Protein AF-A0AAD9BQM3-F1 (afdb_monomer)

Organism: Dissostichus eleginoides (NCBI:txid100907)

InterPro domains:
  IPR010582 Catalase immune-responsive domain [PF06628] (61-103)
  IPR018028 Catalase, mono-functional, haem-containing [PTHR11465] (21-103)
  IPR020835 Catalase superfamily [SSF56634] (20-102)

Solvent-accessible surf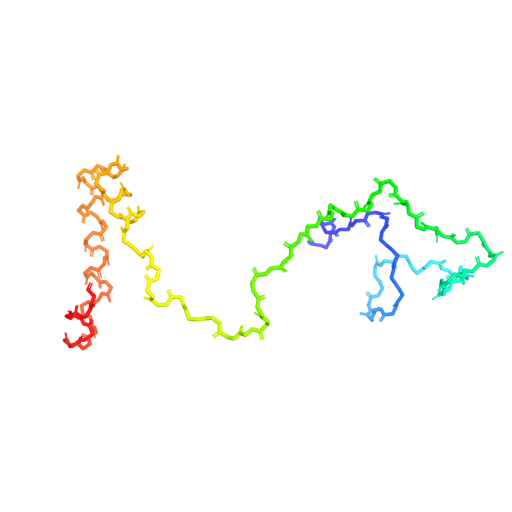ace area (backbone atoms only — not comparable to full-atom values): 7481 Å² total; per-residue (Å²): 136,70,78,85,75,67,63,95,81,74,88,83,87,88,72,94,81,78,89,62,85,74,78,70,90,58,79,92,60,82,90,68,95,77,83,61,92,75,87,61,79,92,72,61,77,86,86,80,88,88,77,80,81,96,71,89,80,82,65,89,85,55,89,82,47,67,68,55,50,46,43,59,69,74,69,42,54,72,70,54,47,52,51,50,54,50,52,52,51,68,69,45,70,83,52,57,69,73,59,53,74,70,106

Radius of gyration: 27.04 Å; Cα contacts (8 Å, |Δi|>4): 17; chains: 1; bounding box: 54×43×62 Å

pLDDT: mean 84.82, std 17.56, range [48.06, 98.56]

Secondary structure (DSSP, 8-state):
--GGG--TT------SS--S---TTS--SSS-SS------GGGPPPP----S-S-----TTS--SHHHHHIIIII--HHHHHHHHHHHHHHHTTS-HHHHHH-

Structure (mmCIF, N/CA/C/O backbone):
data_AF-A0AAD9BQM3-F1
#
_entry.id   AF-A0AAD9BQM3-F1
#
loop_
_atom_site.group_PDB
_atom_site.id
_atom_site.type_symbol
_atom_site.label_atom_id
_atom_site.label_alt_id
_atom_site.label_comp_id
_atom_site.label_asym_id
_atom_site.label_entity_id
_atom_site.label_seq_id
_atom_site.pdbx_PDB_ins_code
_atom_site.Cartn_x
_atom_site.Cartn_y
_atom_site.Cartn_z
_atom_site.occupancy
_atom_site.B_iso_or_equiv
_atom_site.auth_seq_id
_atom_site.auth_comp_id
_atom_site.auth_asym_id
_atom_site.auth_atom_id
_atom_site.pdbx_PDB_model_num
ATOM 1 N N . MET A 1 1 ? -3.240 27.695 -14.646 1.00 48.06 1 MET A N 1
ATOM 2 C CA . MET A 1 1 ? -2.976 26.404 -13.967 1.00 48.06 1 MET A CA 1
ATOM 3 C C . MET A 1 1 ? -2.184 25.386 -14.808 1.00 48.06 1 MET A C 1
ATOM 5 O O . MET A 1 1 ? -2.008 24.271 -14.354 1.00 48.06 1 MET A O 1
ATOM 9 N N . ILE A 1 2 ? -1.636 25.743 -15.984 1.00 50.22 2 ILE A N 1
ATOM 10 C CA . ILE A 1 2 ? -0.838 24.808 -16.821 1.00 50.22 2 ILE A CA 1
ATOM 11 C C . ILE A 1 2 ? 0.676 24.886 -16.515 1.00 50.22 2 ILE A C 1
ATOM 13 O O . ILE A 1 2 ? 1.418 23.936 -16.735 1.00 50.22 2 ILE A O 1
ATOM 17 N N . LYS A 1 3 ? 1.150 25.999 -15.937 1.00 54.53 3 LYS A N 1
ATOM 18 C CA . LYS A 1 3 ? 2.585 26.272 -15.728 1.00 54.53 3 LYS A CA 1
ATOM 19 C C . LYS A 1 3 ? 3.265 25.367 -14.683 1.00 54.53 3 LYS A C 1
ATOM 21 O O . LYS A 1 3 ? 4.483 25.267 -14.697 1.00 54.53 3 LYS A O 1
ATOM 26 N N . LEU A 1 4 ? 2.502 24.701 -13.808 1.00 58.28 4 LEU A N 1
ATOM 27 C CA . LEU A 1 4 ? 3.055 23.951 -12.671 1.00 58.28 4 LEU A CA 1
ATOM 28 C C . LEU A 1 4 ? 3.603 22.558 -13.044 1.00 58.28 4 LEU A C 1
ATOM 30 O O . LEU A 1 4 ? 4.387 22.002 -12.288 1.00 58.28 4 LEU A O 1
ATOM 34 N N . MET A 1 5 ? 3.248 22.007 -14.213 1.00 56.78 5 MET A N 1
ATOM 35 C CA . MET A 1 5 ? 3.720 20.683 -14.664 1.00 56.78 5 MET A CA 1
ATOM 36 C C . MET A 1 5 ? 4.692 20.730 -15.851 1.00 56.78 5 MET A C 1
ATOM 38 O O . MET A 1 5 ? 5.041 19.690 -16.410 1.00 56.78 5 MET A O 1
ATOM 42 N N . CYS A 1 6 ? 5.147 21.922 -16.256 1.00 49.12 6 CYS A N 1
ATOM 43 C CA . CYS A 1 6 ? 6.099 22.036 -17.356 1.00 49.12 6 CYS A CA 1
ATOM 44 C C . CYS A 1 6 ? 7.505 21.635 -16.887 1.00 49.12 6 CYS A C 1
ATOM 46 O O . CYS A 1 6 ? 8.214 22.407 -16.243 1.00 49.12 6 CYS A O 1
ATOM 48 N N . VAL A 1 7 ? 7.917 20.416 -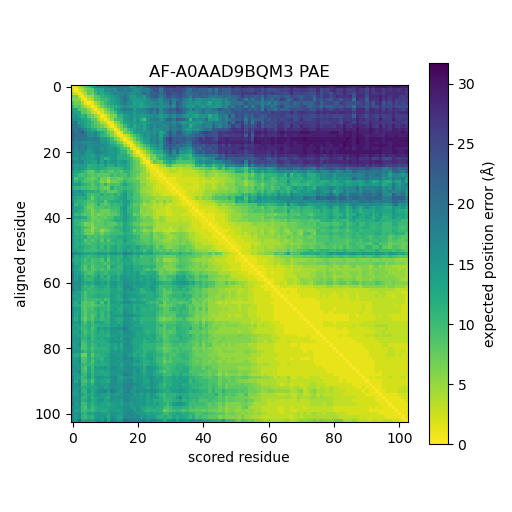17.233 1.00 60.47 7 VAL A N 1
ATOM 49 C CA . VAL A 1 7 ? 9.316 19.994 -17.148 1.00 60.47 7 VAL A CA 1
ATOM 50 C C . VAL A 1 7 ? 10.055 20.651 -18.312 1.00 60.47 7 VAL A C 1
ATOM 52 O O . VAL A 1 7 ? 9.880 20.253 -19.461 1.00 60.47 7 VAL A O 1
ATOM 55 N N . TYR A 1 8 ? 10.898 21.642 -18.021 1.00 52.84 8 TYR A N 1
ATOM 56 C CA . TYR A 1 8 ? 11.598 22.487 -19.006 1.00 52.84 8 TYR A CA 1
ATOM 57 C C . TYR A 1 8 ? 12.513 21.740 -20.015 1.00 52.84 8 TYR A C 1
ATOM 59 O O . TYR A 1 8 ? 13.133 22.382 -20.858 1.00 52.84 8 TYR A O 1
ATOM 67 N N . LYS A 1 9 ? 12.620 20.402 -19.961 1.00 50.78 9 LYS A N 1
ATOM 68 C CA . LYS A 1 9 ? 13.487 19.572 -20.825 1.00 50.78 9 LYS A CA 1
ATOM 69 C C . LYS A 1 9 ? 12.859 18.243 -21.295 1.00 50.78 9 LYS A C 1
ATOM 71 O O . LYS A 1 9 ? 13.580 17.269 -21.491 1.00 50.78 9 LYS A O 1
ATOM 76 N N . LYS A 1 10 ? 11.538 18.145 -21.478 1.00 54.59 10 LYS A N 1
ATOM 77 C CA . LYS A 1 10 ? 10.919 16.912 -22.016 1.00 54.59 10 LYS A CA 1
ATOM 78 C C . LYS A 1 10 ? 10.780 16.981 -23.544 1.00 54.59 10 LYS A C 1
ATOM 80 O O . LYS A 1 10 ? 10.233 17.951 -24.057 1.00 54.59 10 LYS A O 1
ATOM 85 N N . LYS A 1 11 ? 11.263 15.960 -24.268 1.00 53.94 11 LYS A N 1
ATOM 86 C CA . LYS A 1 11 ? 11.107 15.831 -25.728 1.00 53.94 11 LYS A CA 1
ATOM 87 C C . LYS A 1 11 ? 10.076 14.759 -26.060 1.00 53.94 11 LYS A C 1
ATOM 89 O O . LYS A 1 11 ? 10.283 13.590 -25.759 1.00 53.94 11 LYS A O 1
ATOM 94 N N . SER A 1 12 ? 8.973 15.164 -26.673 1.00 55.12 12 SER A N 1
ATOM 95 C CA . SER A 1 12 ? 7.953 14.269 -27.223 1.00 55.12 12 SER A CA 1
ATOM 96 C C . SER A 1 12 ? 7.221 15.001 -28.342 1.00 55.12 12 SER A C 1
ATOM 98 O O . SER A 1 12 ? 6.763 16.120 -28.116 1.00 55.12 12 SER A O 1
ATOM 100 N N . THR A 1 13 ? 7.103 14.396 -29.521 1.00 55.16 13 THR A N 1
ATOM 101 C CA . THR A 1 13 ? 6.349 14.940 -30.661 1.00 55.16 1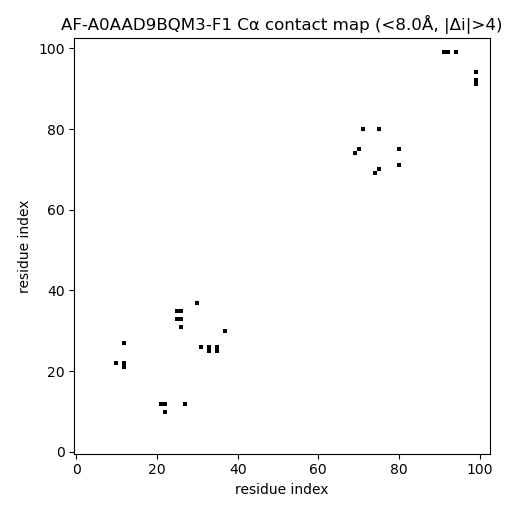3 THR A CA 1
ATOM 102 C C . THR A 1 13 ? 4.959 14.290 -30.735 1.00 55.16 13 THR A C 1
ATOM 104 O O . THR A 1 13 ? 4.812 13.112 -30.418 1.00 55.16 13 THR A O 1
ATOM 107 N N . GLY A 1 14 ? 3.927 15.050 -31.138 1.00 57.47 14 GLY A N 1
ATOM 108 C CA . GLY A 1 14 ? 2.626 14.485 -31.547 1.00 57.47 14 GLY A CA 1
ATOM 109 C C . GLY A 1 14 ? 1.418 14.596 -30.597 1.00 57.47 14 GLY A C 1
ATOM 110 O O . GLY A 1 14 ? 0.512 13.775 -30.705 1.00 57.47 14 GLY A O 1
ATOM 111 N N . ILE A 1 15 ? 1.332 15.591 -29.704 1.00 54.06 15 ILE A N 1
ATOM 112 C CA . ILE A 1 15 ? 0.107 15.833 -28.902 1.00 54.06 15 ILE A CA 1
ATOM 113 C C . ILE A 1 15 ? -0.691 17.007 -29.506 1.00 54.06 15 ILE A C 1
ATOM 115 O O . ILE A 1 15 ? -0.113 18.081 -29.689 1.00 54.06 15 ILE A O 1
ATOM 119 N N . PRO A 1 16 ? -2.003 16.873 -29.802 1.00 52.09 16 PRO A N 1
ATOM 120 C CA . PRO A 1 16 ? -2.794 17.992 -30.302 1.00 52.09 16 PRO A CA 1
ATOM 121 C C . PRO A 1 16 ? -3.089 18.998 -29.175 1.00 52.09 16 PRO A C 1
ATOM 123 O O . PRO A 1 16 ? -3.545 18.619 -28.097 1.00 52.09 16 PRO A O 1
ATOM 126 N N . LYS A 1 17 ? -2.879 20.287 -29.490 1.00 48.34 17 LYS A N 1
ATOM 127 C CA . LYS A 1 17 ? -2.842 21.501 -28.634 1.00 48.34 17 LYS A CA 1
ATOM 128 C C . LYS A 1 17 ? -1.445 21.821 -28.081 1.00 48.34 17 LYS A C 1
ATOM 130 O O . LYS A 1 17 ? -1.090 21.529 -26.944 1.00 48.34 17 LYS A O 1
ATOM 135 N N . THR A 1 18 ? -0.665 22.481 -28.929 1.00 53.44 18 THR A N 1
ATOM 136 C CA . THR A 1 18 ? 0.679 23.002 -28.676 1.00 53.44 18 THR A CA 1
ATOM 137 C C . THR A 1 18 ? 0.675 24.187 -27.701 1.00 53.44 18 THR A C 1
ATOM 139 O O . THR A 1 18 ? 0.357 25.317 -28.056 1.00 53.44 18 THR A O 1
ATOM 142 N N . THR A 1 19 ? 1.121 23.939 -26.468 1.00 53.22 19 THR A N 1
ATOM 143 C CA . THR A 1 19 ? 1.807 24.942 -25.620 1.00 53.22 19 THR A CA 1
ATOM 144 C C . THR A 1 19 ? 3.207 24.476 -25.198 1.00 53.22 19 THR A C 1
ATOM 146 O O . THR A 1 19 ? 3.818 25.064 -24.309 1.00 53.22 19 THR A O 1
ATOM 149 N N . ALA A 1 20 ? 3.719 23.413 -25.823 1.00 53.03 20 ALA A N 1
ATOM 150 C CA . ALA A 1 20 ? 5.108 22.979 -25.732 1.00 53.03 20 ALA A CA 1
ATOM 151 C C . ALA A 1 20 ? 5.805 23.338 -27.051 1.00 53.03 20 ALA A C 1
ATOM 153 O O . ALA A 1 20 ? 5.192 23.210 -28.111 1.00 53.03 20 ALA A O 1
ATOM 154 N N . GLN A 1 21 ? 7.048 23.823 -26.987 1.00 53.50 21 GLN A N 1
ATOM 155 C CA . GLN A 1 21 ? 7.849 24.080 -28.183 1.00 53.50 21 GLN A CA 1
ATOM 156 C C . GLN A 1 21 ? 7.996 22.774 -28.965 1.00 53.50 21 GLN A C 1
ATOM 158 O O . GLN A 1 21 ? 8.614 21.825 -28.481 1.00 53.50 21 GLN A O 1
ATOM 163 N N . ASP A 1 22 ? 7.417 22.740 -30.163 1.00 59.16 22 ASP A N 1
ATOM 164 C CA . ASP A 1 22 ? 7.772 21.738 -31.154 1.00 59.16 22 ASP A C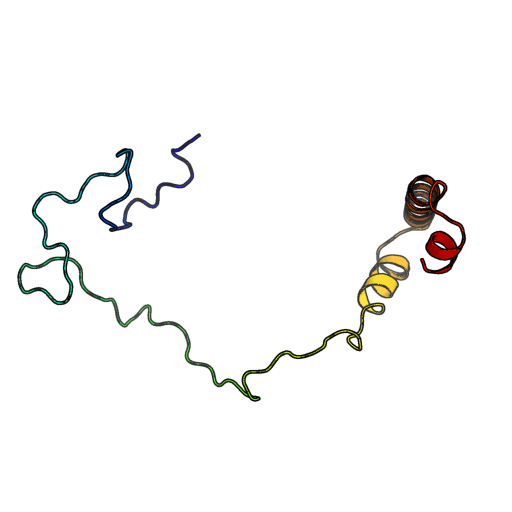A 1
ATOM 165 C C . ASP A 1 22 ? 9.267 21.922 -31.439 1.00 59.16 22 ASP A C 1
ATOM 167 O O . ASP A 1 22 ? 9.722 23.048 -31.659 1.00 59.16 22 ASP A O 1
ATOM 171 N N . ILE A 1 23 ? 10.066 20.860 -31.355 1.00 60.47 23 ILE A N 1
ATOM 172 C CA . ILE A 1 23 ? 11.542 20.938 -31.393 1.00 60.47 23 ILE A CA 1
ATOM 173 C C . ILE A 1 23 ? 12.101 21.279 -32.792 1.00 60.47 23 ILE A C 1
ATOM 175 O O . ILE A 1 23 ? 13.279 21.051 -33.070 1.00 60.47 23 ILE A O 1
ATOM 179 N N . GLY A 1 24 ? 11.268 21.851 -33.663 1.00 69.00 24 GLY A N 1
ATOM 180 C CA . GLY A 1 24 ? 11.602 22.250 -35.023 1.00 69.00 24 GLY A CA 1
ATOM 181 C C . GLY A 1 24 ? 11.994 21.060 -35.900 1.00 69.00 24 GLY A C 1
ATOM 182 O O . GLY A 1 24 ? 11.456 19.967 -35.763 1.00 69.00 24 GLY A O 1
ATOM 183 N N . GLY A 1 25 ? 12.958 21.284 -36.800 1.00 68.38 25 GLY A N 1
ATOM 184 C CA . GLY A 1 25 ? 13.490 20.286 -37.741 1.00 68.38 25 GLY A CA 1
ATOM 185 C C . GLY A 1 25 ? 14.536 19.327 -37.161 1.00 68.38 25 GLY A C 1
ATOM 186 O O . GLY A 1 25 ? 15.294 18.731 -37.923 1.00 68.38 25 GLY A O 1
ATOM 187 N N . ALA A 1 26 ? 14.628 19.199 -35.832 1.00 74.50 26 ALA A N 1
ATOM 188 C CA . ALA A 1 26 ? 15.474 18.178 -35.223 1.00 74.50 26 ALA A CA 1
ATOM 189 C C . ALA A 1 26 ? 14.956 16.771 -35.592 1.00 74.50 26 ALA A C 1
ATOM 191 O O . ALA A 1 26 ? 13.740 16.580 -35.675 1.00 74.50 26 ALA A O 1
ATOM 192 N N . PRO A 1 27 ? 15.838 15.771 -35.777 1.00 78.75 27 PRO A N 1
ATOM 193 C CA . PRO A 1 27 ? 15.409 14.401 -36.033 1.00 78.75 27 PRO A CA 1
ATOM 194 C C . PRO A 1 27 ? 14.431 13.911 -34.966 1.00 78.75 27 PRO A C 1
ATOM 196 O O . PRO A 1 27 ? 14.681 14.035 -33.765 1.00 78.75 27 PRO A O 1
ATOM 199 N N . ASN A 1 28 ? 13.333 13.314 -35.417 1.00 83.38 28 ASN A N 1
ATOM 200 C CA . ASN A 1 28 ? 12.295 12.725 -34.574 1.00 83.38 28 ASN A CA 1
ATOM 201 C C . ASN A 1 28 ? 12.481 11.207 -34.379 1.00 83.38 28 ASN A C 1
ATOM 203 O O . ASN A 1 28 ? 11.531 10.516 -34.018 1.00 83.38 28 ASN A O 1
ATOM 207 N N . TYR A 1 29 ? 13.689 10.693 -34.621 1.00 78.94 29 TYR A N 1
ATOM 208 C CA . TYR A 1 29 ? 14.041 9.278 -34.508 1.00 78.94 29 TYR A CA 1
ATOM 209 C C . TYR A 1 29 ? 15.371 9.091 -33.759 1.00 78.94 29 TYR A C 1
ATOM 211 O O . TYR A 1 29 ? 16.250 9.959 -33.778 1.00 78.94 29 TYR A O 1
ATOM 219 N N . PHE A 1 30 ? 15.516 7.949 -33.086 1.00 86.62 30 PHE A N 1
ATOM 220 C CA . PHE A 1 30 ? 16.733 7.530 -32.389 1.00 86.62 30 PHE A CA 1
ATOM 221 C C . PHE A 1 30 ? 17.038 6.054 -32.716 1.00 86.62 30 PHE A C 1
ATOM 223 O O . PHE A 1 30 ? 16.097 5.257 -32.731 1.00 86.62 30 PHE A O 1
ATOM 230 N N . PRO A 1 31 ? 18.311 5.668 -32.944 1.00 90.19 31 PRO A N 1
ATOM 231 C CA . PRO A 1 31 ? 19.496 6.534 -33.010 1.00 90.19 31 PRO A CA 1
ATOM 232 C C . PRO A 1 31 ? 19.500 7.422 -34.269 1.00 90.19 31 PRO A C 1
ATOM 234 O O . PRO A 1 31 ? 18.845 7.108 -35.259 1.00 90.19 31 PRO A O 1
ATOM 237 N N . ASN A 1 32 ? 20.222 8.548 -34.240 1.00 87.75 32 ASN A N 1
ATOM 238 C CA . ASN A 1 32 ? 20.408 9.436 -35.397 1.00 87.75 32 ASN A CA 1
ATOM 239 C C . ASN A 1 32 ? 21.833 10.013 -35.441 1.00 87.75 32 ASN A C 1
ATOM 241 O O . ASN A 1 32 ? 22.521 10.059 -34.425 1.00 87.75 32 ASN A O 1
ATOM 245 N N . SER A 1 33 ? 22.255 10.487 -36.615 1.00 88.19 33 SER A N 1
ATOM 246 C CA . SER A 1 33 ? 23.598 11.046 -36.855 1.00 88.19 33 SER A CA 1
ATOM 247 C C . SER A 1 33 ? 23.628 12.582 -36.913 1.00 88.19 33 SER A C 1
ATOM 249 O O . SER A 1 33 ? 24.572 13.154 -37.448 1.00 88.19 33 SER A O 1
ATOM 251 N N . PHE A 1 34 ? 22.601 13.263 -36.393 1.00 86.19 34 PHE A N 1
ATOM 252 C CA . PHE A 1 34 ? 22.411 14.716 -36.544 1.00 86.19 34 PHE A CA 1
ATOM 253 C C . PHE A 1 34 ? 22.447 15.462 -35.199 1.00 86.19 34 PHE A C 1
ATOM 255 O O . PHE A 1 34 ? 21.774 16.479 -35.026 1.00 86.19 34 PHE A O 1
ATOM 262 N N . SER A 1 35 ? 23.215 14.952 -34.231 1.00 81.38 35 SER A N 1
ATOM 263 C CA . SER A 1 35 ? 23.451 15.591 -32.925 1.00 81.38 35 SER A CA 1
ATOM 264 C C . SER A 1 35 ? 22.180 15.907 -32.119 1.00 81.38 35 SER A C 1
ATOM 266 O O . SER A 1 35 ? 22.168 16.832 -31.301 1.00 81.38 35 SER A O 1
ATOM 268 N N . ALA A 1 36 ? 21.093 15.152 -32.325 1.00 82.00 36 ALA A N 1
ATOM 269 C CA . ALA A 1 36 ? 19.955 15.198 -31.411 1.00 82.00 36 ALA A CA 1
ATOM 270 C C . ALA A 1 36 ? 20.347 14.565 -30.054 1.00 82.00 36 ALA A C 1
ATOM 272 O O . ALA A 1 36 ? 21.391 13.923 -29.962 1.00 82.00 36 ALA A O 1
ATOM 273 N N . PRO A 1 37 ? 19.557 14.743 -28.977 1.00 82.88 37 PRO A N 1
ATOM 274 C CA . PRO A 1 37 ? 19.924 14.215 -27.668 1.00 82.88 37 PRO A CA 1
ATOM 275 C C . PRO A 1 37 ? 20.134 12.714 -27.667 1.00 82.88 37 PRO A C 1
ATOM 277 O O . PRO A 1 37 ? 19.402 11.976 -28.327 1.00 82.88 37 PRO A O 1
ATOM 280 N N . ASP A 1 38 ? 21.083 12.313 -26.836 1.00 86.38 38 ASP A N 1
ATOM 281 C CA . ASP A 1 38 ? 21.474 10.932 -26.637 1.00 86.38 38 ASP A CA 1
ATOM 282 C C . ASP A 1 38 ? 21.075 10.444 -25.237 1.00 86.38 38 ASP A C 1
ATOM 284 O O . ASP A 1 38 ? 20.751 11.225 -24.332 1.00 86.38 38 ASP A O 1
ATOM 288 N N . THR A 1 39 ? 21.098 9.128 -25.076 1.00 89.62 39 THR A N 1
ATOM 289 C CA . THR A 1 39 ? 20.961 8.425 -23.805 1.00 89.62 39 THR A CA 1
ATOM 290 C C . THR A 1 39 ? 22.086 8.803 -22.835 1.00 89.62 39 THR A C 1
ATOM 292 O O . THR A 1 39 ? 23.193 9.162 -23.232 1.00 89.62 39 THR A O 1
ATOM 295 N N . GLN A 1 40 ? 21.796 8.745 -21.534 1.00 92.12 40 GLN A N 1
ATOM 296 C CA . GLN A 1 40 ? 22.746 9.070 -20.467 1.00 92.12 40 GLN A CA 1
ATOM 297 C C . GLN A 1 40 ? 22.935 7.845 -19.560 1.00 92.12 40 GLN A C 1
ATOM 299 O O . GLN A 1 40 ? 22.138 7.652 -18.638 1.00 92.12 40 GLN A O 1
ATOM 304 N N . PRO A 1 41 ? 23.959 6.999 -19.808 1.00 92.19 41 PRO A N 1
ATOM 305 C CA . PRO A 1 41 ? 24.152 5.731 -19.096 1.00 92.19 41 PRO A CA 1
ATOM 306 C C . PRO A 1 41 ? 24.292 5.863 -17.574 1.00 92.19 41 PRO A C 1
ATOM 308 O O . PRO A 1 41 ? 23.988 4.929 -16.839 1.00 92.19 41 PRO A O 1
ATOM 311 N N . GLN A 1 42 ? 24.719 7.027 -17.083 1.00 94.81 42 GLN A N 1
ATOM 312 C CA . GLN A 1 42 ? 24.841 7.318 -15.655 1.00 94.81 42 GLN A CA 1
ATOM 313 C C . GLN A 1 42 ? 23.497 7.395 -14.910 1.00 94.81 42 GLN A C 1
ATOM 315 O O . GLN A 1 42 ? 23.490 7.408 -13.684 1.00 94.81 42 GLN A O 1
ATOM 320 N N . PHE A 1 43 ? 22.375 7.463 -15.634 1.00 93.75 43 PHE A N 1
ATOM 321 C CA . PHE A 1 43 ? 21.022 7.535 -15.073 1.00 93.75 43 PHE A CA 1
ATOM 322 C C . PHE A 1 43 ? 20.193 6.266 -15.330 1.00 93.75 43 PHE A C 1
ATOM 324 O O . PHE A 1 43 ? 18.970 6.311 -15.232 1.00 93.75 43 PHE A O 1
ATOM 331 N N . VAL A 1 44 ? 20.841 5.143 -15.665 1.00 95.38 44 VAL A N 1
ATOM 332 C CA . VAL A 1 44 ? 20.181 3.832 -15.791 1.00 95.38 44 VAL A CA 1
ATOM 333 C C . VAL A 1 44 ? 19.591 3.410 -14.442 1.00 95.38 44 VAL A C 1
ATOM 335 O O . VAL A 1 44 ? 20.234 3.574 -13.404 1.00 95.38 44 VAL A O 1
ATOM 338 N N . GLU A 1 45 ? 18.375 2.858 -14.444 1.00 96.50 45 GLU A N 1
ATOM 339 C CA . GLU A 1 45 ? 17.724 2.383 -13.226 1.00 96.50 45 GLU A CA 1
ATOM 340 C C . GLU A 1 45 ? 18.495 1.235 -12.553 1.00 96.50 45 GLU A C 1
ATOM 342 O O . GLU A 1 45 ? 19.195 0.440 -13.190 1.00 96.50 45 GLU A O 1
ATOM 347 N N . SER A 1 46 ? 18.333 1.111 -11.235 1.00 96.69 46 SER A N 1
ATOM 348 C CA . SER A 1 46 ? 18.902 0.002 -10.471 1.00 96.69 46 SER A CA 1
ATOM 349 C C . SER A 1 46 ? 18.387 -1.348 -10.978 1.00 96.69 46 SER A C 1
ATOM 351 O O . SER A 1 46 ? 17.181 -1.566 -11.097 1.00 96.69 46 SER A O 1
ATOM 353 N N . LYS A 1 47 ? 19.305 -2.292 -11.219 1.00 96.81 47 LYS A N 1
ATOM 354 C CA . LYS A 1 47 ? 18.960 -3.679 -11.564 1.00 96.81 47 LYS A CA 1
ATOM 355 C C . LYS A 1 47 ? 18.447 -4.415 -10.323 1.00 96.81 47 LYS A C 1
ATOM 357 O O . LYS A 1 47 ? 19.084 -4.353 -9.275 1.00 96.81 47 LYS A O 1
ATOM 362 N N . PHE A 1 48 ? 17.353 -5.160 -10.456 1.00 96.88 48 PHE A N 1
ATOM 363 C CA . PHE A 1 48 ? 16.827 -6.042 -9.412 1.00 96.88 48 PHE A CA 1
ATOM 364 C C . PHE A 1 48 ? 16.369 -7.375 -10.011 1.00 96.88 48 PHE A C 1
ATOM 366 O O . PHE A 1 48 ? 16.075 -7.464 -11.202 1.00 96.88 48 PHE A O 1
ATOM 373 N N . GLN A 1 49 ? 16.362 -8.422 -9.188 1.00 97.31 49 GLN A N 1
ATOM 374 C CA . GLN A 1 49 ? 15.878 -9.748 -9.571 1.00 97.31 49 GLN A CA 1
ATOM 375 C C . GLN A 1 49 ? 14.411 -9.897 -9.173 1.00 97.31 49 GLN A C 1
ATOM 377 O O . GLN A 1 49 ? 13.995 -9.379 -8.137 1.00 97.31 49 GLN A O 1
ATOM 382 N N . VAL A 1 50 ? 13.641 -10.611 -9.991 1.00 95.69 50 VAL A N 1
ATOM 383 C CA . VAL A 1 50 ? 12.220 -10.878 -9.746 1.00 95.69 50 VAL A CA 1
ATOM 384 C C . VAL A 1 50 ? 11.980 -12.380 -9.746 1.00 95.69 50 VAL A C 1
ATOM 386 O O . VAL A 1 50 ? 12.455 -13.096 -10.623 1.00 95.69 50 VAL A O 1
ATOM 389 N N . SER A 1 51 ? 11.226 -12.825 -8.749 1.00 92.88 51 SER A N 1
ATOM 390 C CA . SER A 1 51 ? 10.693 -14.174 -8.553 1.00 92.88 51 SER A CA 1
ATOM 391 C C . SER A 1 51 ? 9.463 -14.029 -7.651 1.00 92.88 51 SER A C 1
ATOM 393 O O . SER A 1 51 ? 9.537 -13.191 -6.746 1.00 92.88 51 SER A O 1
ATOM 395 N N . PRO A 1 52 ? 8.364 -14.788 -7.817 1.00 92.06 52 PRO A N 1
ATOM 396 C CA . PRO A 1 52 ? 8.168 -16.014 -8.602 1.00 92.06 52 PRO A CA 1
ATOM 397 C C . PRO A 1 52 ? 7.518 -15.738 -9.979 1.00 92.06 52 PRO A C 1
ATOM 399 O O . PRO A 1 52 ? 7.697 -14.656 -10.535 1.00 92.06 52 PRO A O 1
ATOM 402 N N . ASP A 1 53 ? 6.812 -16.720 -10.552 1.00 96.75 53 ASP A N 1
ATOM 403 C CA . ASP A 1 53 ? 6.157 -16.652 -11.864 1.00 96.75 53 ASP A CA 1
ATOM 404 C C . ASP A 1 53 ? 5.187 -15.472 -12.020 1.00 96.75 53 ASP A C 1
ATOM 406 O O . ASP A 1 53 ? 4.620 -14.938 -11.064 1.00 96.75 53 ASP A O 1
ATOM 410 N N . VAL A 1 54 ? 4.922 -15.094 -13.269 1.00 96.88 54 VAL A N 1
ATOM 411 C CA . VAL A 1 54 ? 3.884 -14.109 -13.584 1.00 96.88 54 VAL A CA 1
ATOM 412 C C . VAL A 1 54 ? 2.511 -14.771 -13.454 1.00 96.88 54 VAL A C 1
ATOM 414 O O . VAL A 1 54 ? 2.089 -15.533 -14.322 1.00 96.88 54 VAL A O 1
ATOM 417 N N . ALA A 1 55 ? 1.800 -14.463 -12.372 1.00 97.00 55 ALA A N 1
ATOM 418 C CA . ALA A 1 55 ? 0.484 -15.016 -12.070 1.00 97.00 55 ALA A CA 1
ATOM 419 C C . ALA A 1 55 ? -0.431 -13.987 -11.385 1.00 97.00 55 ALA A C 1
ATOM 421 O O . ALA A 1 55 ? -0.013 -12.887 -11.018 1.00 97.00 55 ALA A O 1
ATOM 422 N N . ARG A 1 56 ? -1.707 -14.350 -11.207 1.00 96.88 56 ARG A N 1
ATOM 423 C CA . ARG A 1 56 ? -2.656 -13.596 -10.375 1.00 96.88 56 ARG A CA 1
ATOM 424 C C . ARG A 1 56 ? -2.535 -14.073 -8.930 1.00 96.88 56 ARG A C 1
ATOM 426 O O . ARG A 1 56 ? -3.169 -15.056 -8.556 1.00 96.88 56 ARG A O 1
ATOM 433 N N . TYR A 1 57 ? -1.714 -13.391 -8.144 1.00 95.56 57 TYR A N 1
ATOM 434 C CA . TYR A 1 57 ? -1.569 -13.670 -6.718 1.00 95.56 57 TYR A CA 1
ATOM 435 C C . TYR A 1 57 ? -2.788 -13.154 -5.941 1.00 95.56 57 TYR A C 1
ATOM 437 O O . TYR A 1 57 ? -3.278 -12.056 -6.209 1.00 95.56 57 TYR A O 1
ATOM 445 N N . ASN A 1 58 ? -3.297 -13.967 -5.014 1.00 96.31 58 ASN A N 1
ATOM 446 C CA . ASN A 1 58 ? -4.354 -13.581 -4.083 1.00 96.31 58 ASN A CA 1
ATOM 447 C C . ASN A 1 58 ? -3.710 -13.047 -2.800 1.00 96.31 58 ASN A C 1
ATOM 449 O O . ASN A 1 58 ? -2.823 -13.707 -2.275 1.00 96.31 58 ASN A O 1
ATOM 453 N N . SER A 1 59 ? -4.171 -11.897 -2.314 1.00 95.12 59 SER A N 1
ATOM 454 C CA . SER A 1 59 ? -3.692 -11.248 -1.085 1.00 95.12 59 SER A CA 1
ATOM 455 C C . SER A 1 59 ? -4.747 -11.217 0.027 1.00 95.12 59 SER A C 1
ATOM 457 O O . SER A 1 59 ? -4.616 -10.486 1.005 1.00 95.12 59 SER A O 1
ATOM 459 N N . ALA A 1 60 ? -5.842 -11.971 -0.116 1.00 95.38 60 ALA A N 1
ATOM 460 C CA . ALA A 1 60 ? -6.939 -11.955 0.853 1.00 95.38 60 ALA A CA 1
ATOM 461 C C . ALA A 1 60 ? -6.540 -12.453 2.259 1.00 95.38 60 ALA A C 1
ATOM 463 O O . ALA A 1 60 ? -7.243 -12.160 3.223 1.00 95.38 60 ALA A O 1
ATOM 464 N N . ASP A 1 61 ? -5.450 -13.211 2.367 1.00 94.75 61 ASP A N 1
ATOM 465 C CA . ASP A 1 61 ? -4.868 -13.742 3.601 1.00 94.75 61 ASP A CA 1
ATOM 466 C C . ASP A 1 61 ? -3.731 -12.877 4.170 1.00 94.75 61 ASP A C 1
ATOM 468 O O . ASP A 1 61 ? -3.164 -13.220 5.208 1.00 94.75 61 ASP A O 1
ATOM 472 N N . GLU A 1 62 ? -3.414 -11.744 3.536 1.00 96.88 62 GLU A N 1
ATOM 473 C CA . GLU A 1 62 ? -2.486 -10.768 4.101 1.00 96.88 62 GLU A CA 1
ATOM 474 C C . GLU A 1 62 ? -3.023 -10.168 5.411 1.00 96.88 62 GLU A C 1
ATOM 476 O O . GLU A 1 62 ? -4.229 -10.129 5.691 1.00 96.88 62 GLU A O 1
ATOM 481 N N . ASP A 1 63 ? -2.103 -9.672 6.236 1.00 97.19 63 ASP A N 1
ATOM 482 C CA . ASP A 1 63 ? -2.442 -9.057 7.513 1.00 97.19 63 ASP A CA 1
ATOM 483 C C . ASP A 1 63 ? -3.078 -7.677 7.318 1.00 97.19 63 ASP A C 1
ATOM 485 O O . ASP A 1 63 ? -2.409 -6.670 7.084 1.00 97.19 63 ASP A O 1
ATOM 489 N N . ASN A 1 64 ? -4.398 -7.643 7.475 1.00 96.38 64 ASN A N 1
ATOM 490 C CA . ASN A 1 64 ? -5.207 -6.439 7.340 1.00 96.38 64 ASN A CA 1
ATOM 491 C C . ASN A 1 64 ? -5.517 -5.751 8.686 1.00 96.38 64 ASN A C 1
ATOM 493 O O . ASN A 1 64 ? -6.202 -4.727 8.700 1.00 96.38 64 ASN A O 1
ATOM 497 N N . TYR A 1 65 ? -5.043 -6.283 9.824 1.00 96.56 65 TYR A N 1
ATOM 498 C CA . TYR A 1 65 ? -5.502 -5.853 11.153 1.00 96.56 65 TYR A CA 1
ATOM 499 C C . TYR A 1 65 ? -4.398 -5.323 12.067 1.00 96.56 65 TYR A C 1
ATOM 501 O O . TYR A 1 65 ? -4.680 -4.431 12.870 1.00 96.56 65 TYR A O 1
ATOM 509 N N . THR A 1 66 ? -3.151 -5.789 11.961 1.00 98.12 66 THR A N 1
ATOM 510 C CA . THR A 1 66 ? -2.087 -5.386 12.902 1.00 98.12 66 THR A CA 1
ATOM 511 C C . THR A 1 66 ? -1.816 -3.885 12.873 1.00 98.12 66 THR A C 1
ATOM 513 O O . THR A 1 66 ? -1.749 -3.238 13.924 1.00 98.12 66 THR A O 1
ATOM 516 N N . GLN A 1 67 ? -1.716 -3.289 11.683 1.00 98.31 67 GLN A N 1
ATOM 517 C CA . GLN A 1 67 ? -1.484 -1.849 11.559 1.00 98.31 67 GLN A CA 1
ATOM 518 C C . GLN A 1 67 ? -2.671 -1.034 12.095 1.00 98.31 67 GLN A C 1
ATOM 520 O O . GLN A 1 67 ? -2.474 -0.050 12.809 1.00 98.31 67 GLN A O 1
ATOM 525 N N . VAL A 1 68 ? -3.904 -1.460 11.804 1.00 97.50 68 VAL A N 1
ATOM 526 C CA . VAL A 1 68 ? -5.123 -0.760 12.240 1.00 97.50 68 VAL A CA 1
ATOM 527 C C . VAL A 1 68 ? -5.315 -0.874 13.753 1.00 97.50 68 VAL A C 1
ATOM 529 O O . 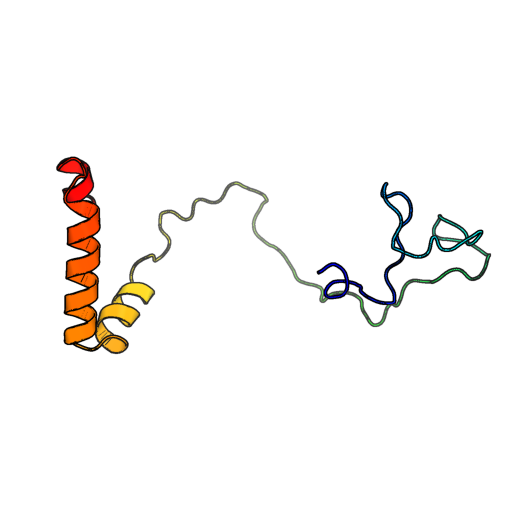VAL A 1 68 ? -5.660 0.109 14.406 1.00 97.50 68 VAL A O 1
ATOM 532 N N . CYS A 1 69 ? -5.024 -2.037 14.336 1.00 97.88 69 CYS A N 1
ATOM 533 C CA . CYS A 1 69 ? -5.022 -2.236 15.782 1.00 97.88 69 CYS A CA 1
ATOM 534 C C . CYS A 1 69 ? -3.998 -1.319 16.460 1.00 97.88 69 CYS A C 1
ATOM 536 O O . CYS A 1 69 ? -4.316 -0.652 17.445 1.00 97.88 69 CYS A O 1
ATOM 538 N N . THR A 1 70 ? -2.794 -1.215 15.891 1.00 98.56 70 THR A N 1
ATOM 539 C CA . THR A 1 70 ? -1.745 -0.313 16.388 1.00 98.56 70 THR A CA 1
ATOM 540 C C . THR A 1 70 ? -2.201 1.143 16.328 1.00 98.56 70 THR A C 1
ATOM 542 O O . THR A 1 70 ? -2.089 1.866 17.315 1.00 98.56 70 THR A O 1
ATOM 545 N N . PHE A 1 71 ? -2.794 1.566 15.210 1.00 98.50 71 PHE A N 1
ATOM 546 C CA . PHE A 1 71 ? -3.382 2.897 15.075 1.00 98.50 71 PHE A CA 1
ATOM 547 C C . PHE A 1 71 ? -4.446 3.163 16.153 1.00 98.50 71 PHE A C 1
ATOM 549 O O . PHE A 1 71 ? -4.365 4.151 16.880 1.00 98.50 71 PHE A O 1
ATOM 556 N N . TYR A 1 72 ? -5.403 2.252 16.328 1.00 98.19 72 TYR A N 1
ATOM 557 C CA . TYR A 1 72 ? -6.494 2.433 17.283 1.00 98.19 72 TYR A CA 1
ATOM 558 C C . TYR A 1 72 ? -6.025 2.449 18.744 1.00 98.19 72 TYR A C 1
ATOM 560 O O . TYR A 1 72 ? -6.508 3.249 19.545 1.00 98.19 72 TYR A O 1
ATOM 568 N N . THR A 1 73 ? -5.096 1.565 19.110 1.00 97.75 73 THR A N 1
ATOM 569 C CA . THR A 1 73 ? -4.690 1.358 20.510 1.00 97.75 73 THR A CA 1
ATOM 570 C C . THR A 1 73 ? -3.550 2.269 20.952 1.00 97.75 73 THR A C 1
ATOM 572 O O . THR A 1 73 ? -3.558 2.715 22.098 1.00 97.75 73 THR A O 1
ATOM 575 N N . GLN A 1 74 ? -2.593 2.560 20.066 1.00 98.00 74 GLN A N 1
ATOM 576 C CA . GLN A 1 74 ? -1.353 3.259 20.420 1.00 98.00 74 GLN A CA 1
ATOM 577 C C . GLN A 1 74 ? -1.279 4.690 19.883 1.00 98.00 74 GLN A C 1
ATOM 579 O O . GLN A 1 74 ? -0.567 5.503 20.466 1.00 98.00 74 GLN A O 1
ATOM 584 N N . VAL A 1 75 ? -1.980 5.010 18.788 1.00 98.44 75 VAL A N 1
ATOM 585 C CA . VAL A 1 75 ? -1.938 6.356 18.187 1.00 98.44 75 VAL A CA 1
ATOM 586 C C . VAL A 1 75 ? -3.092 7.223 18.682 1.00 98.44 75 VAL A C 1
ATOM 588 O O . VAL A 1 75 ? -2.870 8.381 19.025 1.00 98.44 75 VAL A O 1
ATOM 591 N N . LEU A 1 76 ? -4.310 6.677 18.736 1.00 98.44 76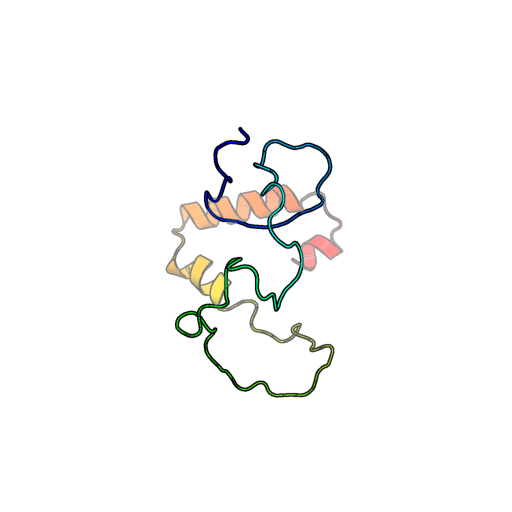 LEU A N 1
ATOM 592 C CA . LEU A 1 76 ? -5.487 7.435 19.162 1.00 98.44 76 LEU A CA 1
ATOM 593 C C . LEU A 1 76 ? -5.595 7.539 20.684 1.00 98.44 76 LEU A C 1
ATOM 595 O O . LEU A 1 76 ? -5.383 6.566 21.414 1.00 98.44 76 LEU A O 1
ATOM 599 N N . ASN A 1 77 ? -6.021 8.708 21.156 1.00 98.19 77 ASN A N 1
ATOM 600 C CA . ASN A 1 77 ? -6.513 8.862 22.523 1.00 98.19 77 ASN A CA 1
ATOM 601 C C . ASN A 1 77 ? -7.997 8.465 22.636 1.00 98.19 77 ASN A C 1
ATOM 603 O O . ASN A 1 77 ? -8.660 8.129 21.653 1.00 98.19 77 ASN A O 1
ATOM 607 N N . GLU A 1 78 ? -8.531 8.491 23.856 1.00 98.12 78 GLU A N 1
ATOM 608 C CA . GLU A 1 78 ? -9.880 7.990 24.122 1.00 98.12 78 GLU A CA 1
ATOM 609 C C . GLU A 1 78 ? -10.989 8.803 23.446 1.00 98.12 78 GLU A C 1
ATOM 611 O O . GLU A 1 78 ? -11.923 8.235 22.879 1.00 98.12 78 GLU A O 1
ATOM 616 N N . GLU A 1 79 ? -10.872 10.130 23.426 1.00 98.25 79 GLU A N 1
ATOM 617 C CA . GLU A 1 79 ? -11.872 10.971 22.770 1.00 98.25 79 GLU A CA 1
ATOM 618 C C . GLU A 1 79 ? -11.868 10.777 21.249 1.00 98.25 79 GLU A C 1
ATOM 620 O O . GLU A 1 79 ? -12.914 10.796 20.597 1.00 98.25 79 GLU A O 1
ATOM 625 N N . GLU A 1 80 ? -10.688 10.586 20.660 1.00 98.38 80 GLU A N 1
ATOM 626 C CA . GLU A 1 80 ? -10.537 10.299 19.235 1.00 98.38 80 GLU A CA 1
ATOM 627 C C . GLU A 1 80 ? -11.121 8.938 18.872 1.00 98.38 80 GLU A C 1
ATOM 629 O O . GLU A 1 80 ? -11.828 8.837 17.867 1.00 98.38 80 GLU A O 1
ATOM 634 N N . ARG A 1 81 ? -10.904 7.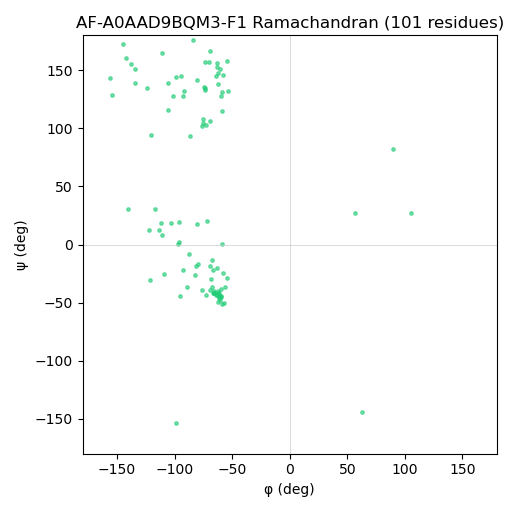917 19.710 1.00 98.44 81 ARG A N 1
ATOM 635 C CA . ARG A 1 81 ? -11.549 6.606 19.562 1.00 98.44 81 ARG A CA 1
ATOM 636 C C . ARG A 1 81 ? -13.068 6.724 19.622 1.00 98.44 81 ARG A C 1
ATOM 638 O O . ARG A 1 81 ? -13.758 6.173 18.765 1.00 98.44 81 ARG A O 1
ATOM 645 N N . GLN A 1 82 ? -13.600 7.495 20.569 1.00 98.44 82 GLN A N 1
ATOM 646 C CA . GLN A 1 82 ? -15.038 7.725 20.676 1.00 98.44 82 GLN A CA 1
ATOM 647 C C . GLN A 1 82 ? -15.603 8.394 19.415 1.00 98.44 82 GLN A C 1
ATOM 649 O O . GLN A 1 82 ? -16.600 7.921 18.863 1.00 98.44 82 GLN A O 1
ATOM 654 N N . ARG A 1 83 ? -14.959 9.463 18.926 1.00 98.44 83 ARG A N 1
ATOM 655 C CA . ARG A 1 83 ? -15.374 10.151 17.691 1.00 98.44 83 ARG A CA 1
ATOM 656 C C . ARG A 1 83 ? -15.285 9.233 16.473 1.00 98.44 83 ARG A C 1
ATOM 658 O O . ARG A 1 83 ? -16.192 9.245 15.644 1.00 98.44 83 ARG A O 1
ATOM 665 N N . LEU A 1 84 ? -14.241 8.410 16.375 1.00 97.88 84 LEU A N 1
ATOM 666 C CA . LEU A 1 84 ? -14.088 7.421 15.307 1.00 97.88 84 LEU A CA 1
ATOM 667 C C . LEU A 1 84 ? -15.265 6.433 15.296 1.00 97.88 84 LEU A C 1
ATOM 669 O O . LEU A 1 84 ? -15.927 6.286 14.268 1.00 97.88 84 LEU A O 1
ATOM 673 N N . CYS A 1 85 ? -15.585 5.830 16.442 1.00 97.56 85 CYS A N 1
ATOM 674 C CA . CYS A 1 85 ? -16.702 4.893 16.575 1.00 97.56 85 CYS A CA 1
ATOM 675 C C . CYS A 1 85 ? -18.057 5.546 16.253 1.00 97.56 85 CYS A C 1
ATOM 677 O O . CYS A 1 85 ? -18.876 4.956 15.548 1.00 97.56 85 CYS A O 1
ATOM 679 N N . GLN A 1 86 ? -18.290 6.780 16.714 1.00 98.06 86 GLN A N 1
ATOM 680 C CA . GLN A 1 86 ? -19.516 7.532 16.415 1.00 98.06 86 GLN A CA 1
ATOM 681 C C . GLN A 1 86 ? -19.664 7.822 14.919 1.00 98.06 86 GLN A C 1
ATOM 683 O O . GLN A 1 86 ? -20.748 7.638 14.364 1.00 98.06 86 GLN A O 1
ATOM 688 N N . ASN A 1 87 ? -18.581 8.226 14.256 1.00 97.88 87 ASN A N 1
ATOM 689 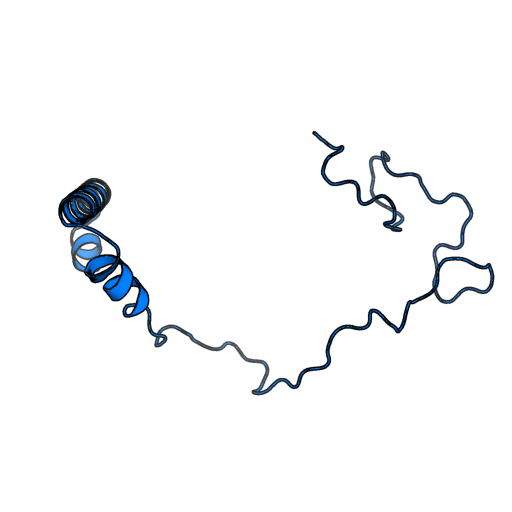C CA . ASN A 1 87 ? -18.581 8.491 12.820 1.00 97.88 87 ASN A CA 1
ATOM 690 C C . ASN A 1 87 ? -18.859 7.211 12.016 1.00 97.88 87 ASN A C 1
ATOM 692 O O . ASN A 1 87 ? -19.687 7.229 11.103 1.00 97.88 87 ASN A O 1
ATOM 696 N N . MET A 1 88 ? -18.231 6.089 12.386 1.00 96.88 88 MET A N 1
ATOM 697 C CA . MET A 1 88 ? -18.456 4.789 11.744 1.00 96.88 88 MET A CA 1
ATOM 698 C C . MET A 1 88 ? -19.902 4.313 11.913 1.00 96.88 88 MET A C 1
ATOM 700 O O . MET A 1 88 ? -20.563 3.984 10.926 1.00 96.88 88 MET A O 1
ATOM 704 N N . ALA A 1 89 ? -20.429 4.333 13.140 1.00 96.81 89 ALA A N 1
ATOM 705 C CA . ALA A 1 89 ? -21.813 3.954 13.416 1.00 96.81 89 ALA A CA 1
ATOM 706 C C . ALA A 1 89 ? -22.809 4.878 12.696 1.00 96.81 89 ALA A C 1
ATOM 708 O O . ALA A 1 89 ? -23.788 4.413 12.109 1.00 96.81 89 ALA A O 1
ATOM 709 N N . GLY A 1 90 ? -22.539 6.186 12.686 1.00 97.06 90 GLY A N 1
ATOM 710 C CA . GLY A 1 90 ? -23.350 7.185 11.996 1.00 97.06 90 GLY A CA 1
ATOM 711 C C . GLY A 1 90 ? -23.455 6.941 10.490 1.00 97.06 90 GLY A C 1
ATOM 712 O O . GLY A 1 90 ? -24.538 7.117 9.929 1.00 97.06 90 GLY A O 1
ATOM 713 N N . ALA A 1 91 ? -22.368 6.493 9.855 1.00 96.69 91 ALA A N 1
ATOM 714 C CA . ALA A 1 91 ? -22.340 6.131 8.441 1.00 96.69 91 ALA A CA 1
ATOM 715 C C . ALA A 1 91 ? -22.997 4.764 8.160 1.00 96.69 91 ALA A C 1
ATOM 717 O O . ALA A 1 91 ? -23.714 4.617 7.171 1.00 96.69 91 ALA A O 1
ATOM 718 N N . LEU A 1 92 ? -22.797 3.770 9.034 1.00 96.25 92 LEU A N 1
ATOM 719 C CA . LEU A 1 92 ? -23.275 2.396 8.829 1.00 96.25 92 LEU A CA 1
ATOM 720 C C . LEU A 1 92 ? -24.747 2.169 9.188 1.00 96.25 92 LEU A C 1
ATOM 722 O O . LEU A 1 92 ? -25.338 1.203 8.706 1.00 96.25 92 LEU A O 1
ATOM 726 N N . LYS A 1 93 ? -25.371 3.048 9.984 1.00 95.88 93 LYS A N 1
ATOM 727 C CA . LYS A 1 93 ? -26.735 2.848 10.516 1.00 95.88 93 LYS A CA 1
ATOM 728 C C . LYS A 1 93 ? -27.815 2.572 9.462 1.00 95.88 93 LYS A C 1
ATOM 730 O O . LYS A 1 93 ? -28.810 1.928 9.773 1.00 95.88 93 LYS A O 1
ATOM 735 N N . GLY A 1 94 ? -27.645 3.082 8.239 1.00 96.25 94 GLY A N 1
ATOM 736 C CA . GLY A 1 94 ? -28.600 2.903 7.138 1.00 96.25 94 GLY A CA 1
ATOM 737 C C . GLY A 1 94 ? -28.376 1.637 6.305 1.00 96.25 94 GLY A C 1
ATOM 738 O O . GLY A 1 94 ? -29.198 1.320 5.449 1.00 96.25 94 GLY A O 1
ATOM 739 N N . ALA A 1 95 ? -27.272 0.918 6.522 1.00 97.19 95 ALA A N 1
ATOM 740 C CA . ALA A 1 95 ? -26.976 -0.311 5.798 1.00 97.19 95 ALA A CA 1
ATOM 741 C C . ALA A 1 95 ? -27.865 -1.466 6.281 1.00 97.19 95 ALA A C 1
ATOM 743 O O . ALA A 1 95 ? -28.349 -1.474 7.411 1.00 97.19 95 ALA A O 1
ATOM 744 N N . GLN A 1 96 ? -28.050 -2.485 5.442 1.00 97.31 96 GLN A N 1
ATOM 745 C CA . GLN A 1 96 ? -28.768 -3.693 5.849 1.00 97.31 96 GLN A CA 1
ATOM 746 C C . GLN A 1 96 ? -28.039 -4.402 6.999 1.00 97.31 96 GLN A C 1
ATOM 748 O O . GLN A 1 96 ? -26.809 -4.407 7.054 1.00 97.31 96 GLN A O 1
ATOM 753 N N . LEU A 1 97 ? -28.787 -5.055 7.893 1.00 96.38 97 LEU A N 1
ATOM 754 C CA . LEU A 1 97 ? -28.232 -5.650 9.116 1.00 96.38 97 LEU A CA 1
ATOM 755 C C . LEU A 1 97 ? -27.093 -6.646 8.859 1.00 96.38 97 LEU A C 1
ATOM 757 O O . LEU A 1 97 ? -26.143 -6.686 9.632 1.00 96.38 97 LEU A O 1
ATOM 761 N N . PHE A 1 98 ? -27.151 -7.437 7.783 1.00 96.94 98 PHE A N 1
ATOM 762 C CA . PHE A 1 98 ? -26.070 -8.381 7.475 1.00 96.94 98 PHE A CA 1
ATOM 763 C C . PHE A 1 98 ? -24.768 -7.669 7.071 1.00 96.94 98 PHE A C 1
ATOM 765 O O . PHE A 1 98 ? -23.686 -8.185 7.328 1.00 96.94 98 PHE A O 1
ATOM 772 N N . ILE A 1 99 ? -24.868 -6.478 6.469 1.00 96.06 99 ILE A N 1
ATOM 773 C CA . ILE A 1 99 ? -23.713 -5.647 6.116 1.00 96.06 99 ILE A CA 1
ATOM 774 C C . ILE A 1 99 ? -23.130 -5.036 7.387 1.00 96.06 99 ILE A C 1
ATOM 776 O O . ILE A 1 99 ? -21.918 -5.089 7.559 1.00 96.06 99 ILE A O 1
ATOM 780 N N . GLN A 1 100 ? -23.984 -4.534 8.288 1.00 95.38 100 GLN A N 1
ATOM 781 C CA . GLN A 1 100 ? -23.554 -4.001 9.585 1.00 95.38 100 GLN A CA 1
ATOM 782 C C . GLN A 1 100 ? -22.832 -5.064 10.421 1.00 95.38 100 GLN A C 1
ATOM 784 O O . GLN A 1 100 ? -21.767 -4.784 10.941 1.00 95.38 100 GLN A O 1
ATOM 789 N N . LYS A 1 101 ? -23.361 -6.295 10.492 1.00 95.75 101 LYS A N 1
ATOM 790 C CA . LYS A 1 101 ? -22.738 -7.419 11.220 1.00 95.75 101 LYS A CA 1
ATOM 791 C C . LYS A 1 101 ? -21.419 -7.907 10.619 1.00 95.75 101 LYS A C 1
ATOM 793 O O . LYS A 1 101 ? -20.682 -8.617 11.291 1.00 95.75 101 LYS A O 1
ATOM 798 N N . ARG A 1 102 ? -21.185 -7.626 9.335 1.00 94.81 102 ARG A N 1
ATOM 799 C CA . ARG A 1 102 ? -19.944 -7.990 8.643 1.00 94.81 102 ARG A CA 1
ATOM 800 C C . ARG A 1 102 ? -18.826 -6.981 8.918 1.00 94.81 102 ARG A C 1
ATOM 802 O O . ARG A 1 102 ? -17.671 -7.336 8.720 1.00 94.81 102 ARG A O 1
ATOM 809 N N . GLN A 1 103 ? -19.169 -5.729 9.234 1.00 88.38 103 GLN A N 1
ATOM 810 C CA . GLN A 1 103 ? -18.180 -4.717 9.623 1.00 88.38 103 GLN A CA 1
ATOM 811 C C . GLN A 1 103 ? -17.733 -4.960 11.061 1.00 88.38 103 GLN A C 1
ATOM 813 O O . GLN A 1 103 ? -16.534 -4.737 11.317 1.00 88.38 103 GLN A O 1
#

Sequence (103 aa):
MIKLMCVYKKKSTGIPKTTAQDIGGAPNYFPNSFSAPDTQPQFVESKFQVSPDVARYNSADEDNYTQVCTFYTQVLNEEERQRLCQNMAGALKGAQLFIQKRQ

Foldseek 3Di:
DPVPPDPVDDDDDDDPDDPDDPPPPDDPDPPDDRPDDDDDVVPDDDDDDDDDDPDDDDCPPPDPPPVVVCCLPPVDDPVRNVVVVVVVCVVCVPPDPVVVVVD

Nearest PDB structures (foldseek):
  7di8-assembly1_A  TM=9.203E-01  e=9.751E-07  Bos taurus
  8cat-assembly1_A-2  TM=8.847E-01  e=8.473E-07  Bos taurus
  7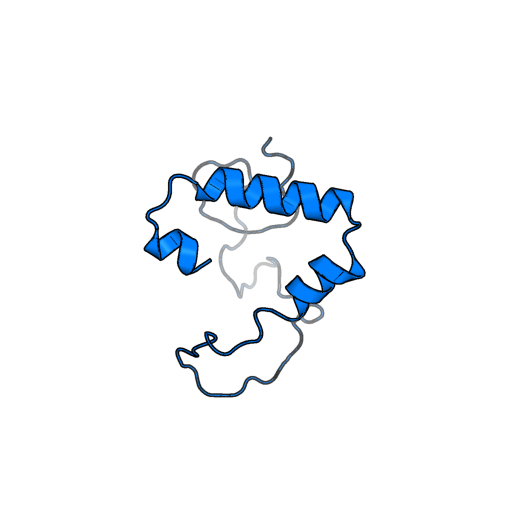p8w-assembly1_A  TM=8.929E-01  e=3.454E-06  Homo sapiens

Mean predicted aligned error: 10.95 Å